Protein AF-0000000079472734 (afdb_homodimer)

Foldseek 3Di:
DDDPCPDPPVVPPVPVVPPPPPVVLVVLLVQQVPQFDADPLGGDFTDVVSSVVSCVVVVPDPVCSVVSVVSNVVVRVVVVCVVCVVVVD/DDDPCPDPPVVPPVPVVPPVPPVVLVVLLVQQVPQFDADPLGGDFTDVVSSVVSCVVVVPDPVCSVVSVVSNVVVRVVVVCVVCVVVVD

Nearest PDB structures (foldseek):
  8jw0-assembly1_B  TM=3.664E-01  e=2.780E+00  Amphidinium carterae
  8jw0-assembly1_B  TM=3.660E-01  e=2.806E+00  Amphidinium carterae
  2l2o-assembly1_A  TM=5.116E-01  e=9.352E+00  Homo sapiens

Sequence (178 aa):
MGFFGFDADDVTADEVEVWPNNWEAVQLFSSVCGQWRVSMAGAYALDYKAVAAAMDLMGIKKRRRKKLFEFVRVMEREALSIMGEKKDGMGFFGFDADDVTADEVEVWPNNWEAVQLFSSVCGQWRVSMAGAYALDYKAVAAAMDLMGIKKRRRKKLFEFVRVMEREALSIMGEKKDG

Structure (mmCIF, N/CA/C/O backbone):
data_AF-0000000079472734-model_v1
#
loop_
_entity.id
_entity.type
_entity.pdbx_description
1 polymer 'DUF1799 domain-containing protein'
#
loop_
_atom_site.group_PDB
_atom_site.id
_atom_site.type_symbol
_atom_site.label_atom_id
_atom_site.label_alt_id
_atom_s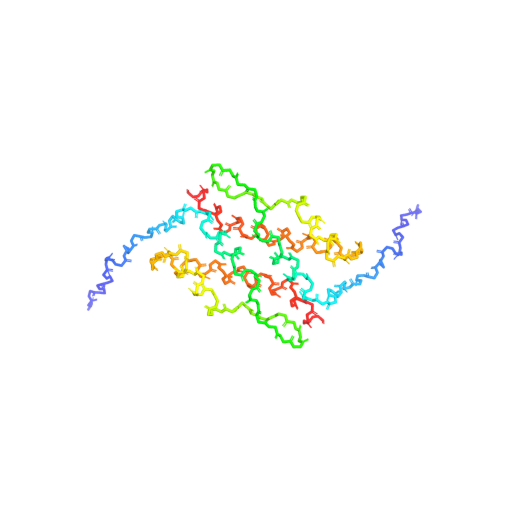ite.label_comp_id
_atom_site.label_asym_id
_atom_site.label_entity_id
_atom_site.label_seq_id
_atom_site.pdbx_PDB_ins_code
_atom_site.Cartn_x
_atom_site.Cartn_y
_atom_site.Cartn_z
_atom_site.occupancy
_atom_site.B_iso_or_equiv
_atom_site.auth_seq_id
_atom_site.auth_comp_id
_atom_site.auth_asym_id
_atom_site.auth_atom_id
_atom_site.pdbx_PDB_model_num
ATOM 1 N N . MET A 1 1 ? 11.594 -12.508 -53.094 1 29.45 1 MET A N 1
ATOM 2 C CA . MET A 1 1 ? 10.281 -12.391 -52.469 1 29.45 1 MET A CA 1
ATOM 3 C C . MET A 1 1 ? 10.297 -12.984 -51.062 1 29.45 1 MET A C 1
ATOM 5 O O . MET A 1 1 ? 9.242 -13.258 -50.5 1 29.45 1 MET A O 1
ATOM 9 N N . GLY A 1 2 ? 11.336 -13.195 -50.375 1 30.86 2 GLY A N 1
ATOM 10 C CA . GLY A 1 2 ? 11.641 -14.203 -49.375 1 30.86 2 GLY A CA 1
ATOM 11 C C . GLY A 1 2 ? 10.664 -14.211 -48.219 1 30.86 2 GLY A C 1
ATOM 12 O O . GLY A 1 2 ? 9.969 -13.219 -47.969 1 30.86 2 GLY A O 1
ATOM 13 N N . PHE A 1 3 ? 10.094 -15.445 -47.625 1 33.19 3 PHE A N 1
ATOM 14 C CA . PHE A 1 3 ? 9.094 -15.914 -46.656 1 33.19 3 PHE A CA 1
ATOM 15 C C . PHE A 1 3 ? 9.32 -15.297 -45.281 1 33.19 3 PHE A C 1
ATOM 17 O O . PHE A 1 3 ? 10.375 -15.508 -44.688 1 33.19 3 PHE A O 1
ATOM 24 N N . PHE A 1 4 ? 8.953 -14.141 -44.938 1 36.31 4 PHE A N 1
ATOM 25 C CA . PHE A 1 4 ? 8.945 -13.445 -43.656 1 36.31 4 PHE A CA 1
ATOM 26 C C . PHE A 1 4 ? 8.438 -14.359 -42.531 1 36.31 4 PHE A C 1
ATOM 28 O O . PHE A 1 4 ? 7.242 -14.633 -42.469 1 36.31 4 PHE A O 1
ATOM 35 N N . GLY A 1 5 ? 8.977 -15.531 -42.156 1 35.59 5 GLY A N 1
ATOM 36 C CA . GLY A 1 5 ? 8.711 -16.641 -41.25 1 35.59 5 GLY A CA 1
ATOM 37 C C . GLY A 1 5 ? 8.352 -16.188 -39.844 1 35.59 5 GLY A C 1
ATOM 38 O O . GLY A 1 5 ? 9.234 -15.992 -39 1 35.59 5 GLY A O 1
ATOM 39 N N . PHE A 1 6 ? 7.547 -15.102 -39.594 1 37.5 6 PHE A N 1
ATOM 40 C CA . PHE A 1 6 ? 7.074 -14.664 -38.281 1 37.5 6 PHE A CA 1
ATOM 41 C C . PHE A 1 6 ? 6.605 -15.844 -37.469 1 37.5 6 PHE A C 1
ATOM 43 O O . PHE A 1 6 ? 5.652 -16.531 -37.812 1 37.5 6 PHE A O 1
ATOM 50 N N . ASP A 1 7 ? 7.508 -16.641 -36.938 1 34.09 7 ASP A N 1
ATOM 51 C CA . ASP A 1 7 ? 7.25 -17.922 -36.281 1 34.09 7 ASP A CA 1
ATOM 52 C C . ASP A 1 7 ? 6.055 -17.812 -35.344 1 34.09 7 ASP A C 1
ATOM 54 O O . ASP A 1 7 ? 5.871 -16.797 -34.656 1 34.09 7 ASP A O 1
ATOM 58 N N . ALA A 1 8 ? 4.918 -18.469 -35.594 1 36.81 8 ALA A N 1
ATOM 59 C CA . ALA A 1 8 ? 3.662 -18.891 -34.969 1 36.81 8 ALA A CA 1
ATOM 60 C C . ALA A 1 8 ? 3.832 -19.062 -33.469 1 36.81 8 ALA A C 1
ATOM 62 O O . ALA A 1 8 ? 2.877 -18.906 -32.719 1 36.81 8 ALA A O 1
ATOM 63 N N . ASP A 1 9 ? 4.875 -19.75 -33 1 34.47 9 ASP A N 1
ATOM 64 C CA . ASP A 1 9 ? 4.973 -20.266 -31.656 1 34.47 9 ASP A CA 1
ATOM 65 C C . ASP A 1 9 ? 4.934 -19.125 -30.625 1 34.47 9 ASP A C 1
ATOM 67 O O . ASP A 1 9 ? 5.023 -19.375 -29.422 1 34.47 9 ASP A O 1
ATOM 71 N N . ASP A 1 10 ? 5.426 -17.984 -30.938 1 35.53 10 ASP A N 1
ATOM 72 C CA . ASP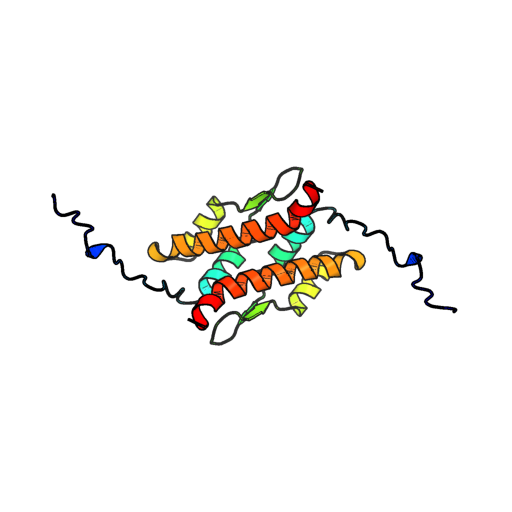 A 1 10 ? 5.426 -16.891 -29.953 1 35.53 10 ASP A CA 1
ATOM 73 C C . ASP A 1 10 ? 4.004 -16.531 -29.531 1 35.53 10 ASP A C 1
ATOM 75 O O . ASP A 1 10 ? 3.773 -15.461 -28.969 1 35.53 10 ASP A O 1
ATOM 79 N N . VAL A 1 11 ? 2.975 -16.984 -30.281 1 35.09 11 VAL A N 1
ATOM 80 C CA . VAL A 1 11 ? 1.625 -16.922 -29.734 1 35.09 11 VAL A CA 1
ATOM 81 C C . VAL A 1 11 ? 1.644 -17.375 -28.266 1 35.09 11 VAL A C 1
ATOM 83 O O . VAL A 1 11 ? 1.63 -18.578 -27.984 1 35.09 11 VAL A O 1
ATOM 86 N N . THR A 1 12 ? 2.775 -17.25 -27.656 1 35.78 12 THR A N 1
ATOM 87 C CA . THR A 1 12 ? 2.771 -17.641 -26.25 1 35.78 12 THR A CA 1
ATOM 88 C C . THR A 1 12 ? 1.411 -17.375 -25.625 1 35.78 12 THR A C 1
ATOM 90 O O . THR A 1 12 ? 0.678 -16.484 -26.062 1 35.78 12 THR A O 1
ATOM 93 N N . ALA A 1 13 ? 0.695 -18.422 -25.234 1 34.84 13 ALA A N 1
ATOM 94 C CA . ALA A 1 13 ? -0.492 -18.484 -24.391 1 34.84 13 ALA A CA 1
ATOM 95 C C . ALA A 1 13 ? -0.569 -17.266 -23.469 1 34.84 13 ALA A C 1
ATOM 97 O O . ALA A 1 13 ? 0.381 -16.969 -22.75 1 34.84 13 ALA A O 1
ATOM 98 N N . ASP A 1 14 ? -0.921 -16.156 -23.891 1 35.84 14 ASP A N 1
ATOM 99 C CA . ASP A 1 14 ? -1.43 -15.086 -23.047 1 35.84 14 ASP A CA 1
ATOM 100 C C . ASP A 1 14 ? -2.004 -15.648 -21.75 1 35.84 14 ASP A C 1
ATOM 102 O O . ASP A 1 14 ? -3.16 -16.078 -21.703 1 35.84 14 ASP A O 1
ATOM 106 N N . GLU A 1 15 ? -1.425 -16.797 -21.281 1 34.78 15 GLU A N 1
ATOM 107 C CA . GLU A 1 15 ? -1.831 -17.234 -19.953 1 34.78 15 GLU A CA 1
ATOM 108 C C . GLU A 1 15 ? -2.279 -16.047 -19.094 1 34.78 15 GLU A C 1
ATOM 110 O O . GLU A 1 15 ? -1.566 -15.055 -18.984 1 34.78 15 GLU A O 1
ATOM 115 N N . VAL A 1 16 ? -3.445 -15.531 -19.422 1 36.59 16 VAL A N 1
ATOM 116 C CA . VAL A 1 16 ? -4.059 -14.68 -18.406 1 36.59 16 VAL A CA 1
ATOM 117 C C . VAL A 1 16 ? -3.465 -14.992 -17.031 1 36.59 16 VAL A C 1
ATOM 119 O O . VAL A 1 16 ? -3.619 -16.109 -16.531 1 36.59 16 VAL A O 1
ATOM 122 N N . GLU A 1 17 ? -2.158 -14.859 -17 1 38.34 17 GLU A N 1
ATOM 123 C CA . GLU A 1 17 ? -1.566 -15.055 -15.688 1 38.34 17 GLU A CA 1
ATOM 124 C C . GLU A 1 17 ? -2.592 -14.805 -14.578 1 38.34 17 GLU A C 1
ATOM 126 O O . GLU A 1 17 ? -3.07 -13.688 -14.406 1 38.34 17 GLU A O 1
ATOM 131 N N . VAL A 1 18 ? -3.648 -15.602 -14.586 1 40.12 18 VAL A N 1
ATOM 132 C CA . VAL A 1 18 ? -4.539 -15.641 -13.43 1 40.12 18 VAL A CA 1
ATOM 133 C C . VAL A 1 18 ? -3.77 -15.266 -12.164 1 40.12 18 VAL A C 1
ATOM 135 O O . VAL A 1 18 ? -2.711 -15.836 -11.883 1 40.12 18 VAL A O 1
ATOM 138 N N . TRP A 1 19 ? -3.533 -14.086 -11.953 1 46.41 19 TRP A N 1
ATOM 139 C CA . TRP A 1 19 ? -3.158 -13.875 -10.562 1 46.41 19 TRP A CA 1
ATOM 140 C C . TRP A 1 19 ? -3.84 -14.891 -9.648 1 46.41 19 TRP A C 1
ATOM 142 O O . TRP A 1 19 ? -5.07 -14.992 -9.633 1 46.41 19 TRP A O 1
ATOM 152 N N . PRO A 1 20 ? -3.465 -16.188 -9.82 1 49.41 20 PRO A N 1
ATOM 153 C CA . PRO A 1 20 ? -4.238 -16.969 -8.852 1 49.41 20 PRO A CA 1
ATOM 154 C C . PRO A 1 20 ? -4.875 -16.109 -7.77 1 49.41 20 PRO A C 1
ATOM 156 O O . PRO A 1 20 ? -6.094 -16.141 -7.582 1 49.41 20 PRO A O 1
ATOM 159 N N . ASN A 1 21 ? -4.328 -16.203 -6.328 1 53.84 21 ASN A N 1
ATOM 160 C CA . ASN A 1 21 ? -4.957 -15.719 -5.102 1 53.84 21 ASN A CA 1
ATOM 161 C C . ASN A 1 21 ? -4.559 -14.281 -4.789 1 53.84 21 ASN A C 1
ATOM 163 O O . ASN A 1 21 ? -3.371 -13.969 -4.676 1 53.84 21 ASN A O 1
ATOM 167 N N . ASN A 1 22 ? -5.305 -13.219 -5.418 1 65.25 22 ASN A N 1
ATOM 168 C CA . ASN A 1 22 ? -5.363 -11.812 -5.055 1 65.25 22 ASN A CA 1
ATOM 169 C C . ASN A 1 22 ? -4.84 -11.57 -3.639 1 65.25 22 ASN A C 1
ATOM 171 O O . ASN A 1 22 ? -4.145 -10.586 -3.387 1 65.25 22 ASN A O 1
ATOM 175 N N . TRP A 1 23 ? -4.82 -12.758 -3.049 1 78.81 23 TRP A N 1
ATOM 176 C CA . TRP A 1 23 ? -4.461 -12.602 -1.644 1 78.81 23 TRP A CA 1
ATOM 177 C C . TRP A 1 23 ? -2.947 -12.539 -1.472 1 78.81 23 TRP A C 1
ATOM 179 O O . TRP A 1 23 ? -2.443 -11.789 -0.629 1 78.81 23 TRP A O 1
ATOM 189 N N . GLU A 1 24 ? -2.252 -13.25 -2.348 1 86.19 24 GLU A N 1
ATOM 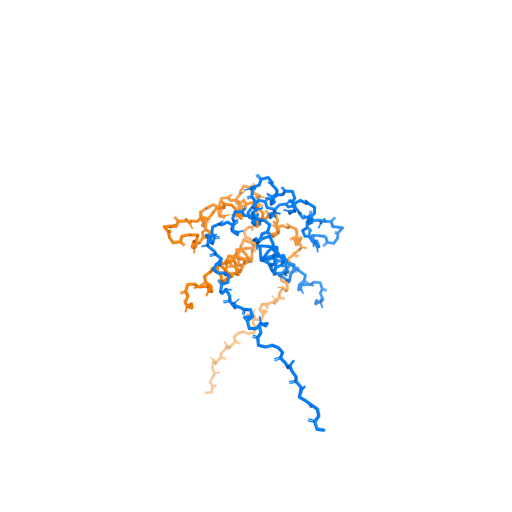190 C CA . GLU A 1 24 ? -0.795 -13.266 -2.246 1 86.19 24 GLU A CA 1
ATOM 191 C C . GLU A 1 24 ? -0.208 -11.883 -2.506 1 86.19 24 GLU A C 1
ATOM 193 O O . GLU A 1 24 ? 0.752 -11.477 -1.849 1 86.19 24 GLU A O 1
ATOM 198 N N . ALA A 1 25 ? -0.744 -11.18 -3.457 1 88.31 25 ALA A N 1
ATOM 199 C CA . ALA A 1 25 ? -0.301 -9.828 -3.775 1 88.31 25 ALA A CA 1
ATOM 200 C C . ALA A 1 25 ? -0.522 -8.883 -2.596 1 88.31 25 ALA A C 1
ATOM 202 O O . ALA A 1 25 ? 0.37 -8.109 -2.232 1 88.31 25 ALA A O 1
ATOM 203 N N . VAL A 1 26 ? -1.629 -9.039 -2.002 1 88.94 26 VAL A N 1
ATOM 204 C CA . VAL A 1 26 ? -1.955 -8.211 -0.847 1 88.94 26 VAL A CA 1
ATOM 205 C C . VAL A 1 26 ? -1.021 -8.547 0.312 1 88.94 26 VAL A C 1
ATOM 207 O O . VAL A 1 26 ? -0.531 -7.652 1.004 1 88.94 26 VAL A O 1
ATOM 210 N N . GLN A 1 27 ? -0.812 -9.789 0.474 1 91.94 27 GLN A N 1
ATOM 211 C CA . GLN A 1 27 ? 0.063 -10.211 1.562 1 91.94 27 GLN A CA 1
ATOM 212 C C . GLN A 1 27 ? 1.483 -9.688 1.359 1 91.94 27 GLN A C 1
ATOM 214 O O . GLN A 1 27 ? 2.117 -9.219 2.303 1 91.94 27 GLN A O 1
ATOM 219 N N . LEU A 1 28 ? 1.883 -9.82 0.143 1 94.62 28 LEU A N 1
ATOM 220 C CA . LEU A 1 28 ? 3.225 -9.32 -0.136 1 94.62 28 LEU A CA 1
ATOM 221 C C . LEU A 1 28 ? 3.307 -7.82 0.12 1 94.62 28 LEU A C 1
ATOM 223 O O . LEU A 1 28 ? 4.191 -7.355 0.844 1 94.62 28 LEU A O 1
ATOM 227 N N . PHE A 1 29 ? 2.42 -7.152 -0.492 1 94.38 29 PHE A N 1
ATOM 228 C CA . PHE A 1 29 ? 2.459 -5.707 -0.326 1 94.38 29 PHE A CA 1
ATOM 229 C C . PHE A 1 29 ? 2.352 -5.324 1.146 1 94.38 29 PHE A C 1
ATOM 231 O O . PHE A 1 29 ? 3.094 -4.465 1.626 1 94.38 29 PHE A O 1
ATOM 238 N N . SER A 1 30 ? 1.517 -5.941 1.878 1 94.81 30 SER A N 1
ATOM 239 C CA . SER A 1 30 ? 1.356 -5.684 3.305 1 94.81 30 SER A CA 1
ATOM 240 C C . SER A 1 30 ? 2.654 -5.945 4.062 1 94.81 30 SER A C 1
ATOM 242 O O . SER A 1 30 ? 2.951 -5.27 5.051 1 94.81 30 SER A O 1
ATOM 244 N N . SER A 1 31 ? 3.428 -6.871 3.631 1 96.44 31 SER A N 1
ATOM 245 C CA . SER A 1 31 ? 4.672 -7.227 4.309 1 96.44 31 SER A CA 1
ATOM 246 C C . SER A 1 31 ? 5.754 -6.184 4.051 1 96.44 31 SER A C 1
ATOM 248 O O . SER A 1 31 ? 6.629 -5.973 4.891 1 96.44 31 SER A O 1
ATOM 250 N N . VAL A 1 32 ? 5.676 -5.449 2.982 1 97.25 32 VAL A N 1
ATOM 251 C CA . VAL A 1 32 ? 6.812 -4.621 2.592 1 97.25 32 VAL A CA 1
ATOM 252 C C . VAL A 1 32 ? 6.422 -3.146 2.635 1 97.25 32 VAL A C 1
ATOM 254 O O . VAL A 1 32 ? 7.262 -2.27 2.424 1 97.25 32 VAL A O 1
ATOM 257 N N . CYS A 1 33 ? 5.176 -2.836 2.873 1 95.69 33 CYS A N 1
ATOM 258 C CA . CYS A 1 33 ? 4.688 -1.463 2.809 1 95.69 33 CYS A CA 1
ATOM 259 C C . CYS A 1 33 ? 5.324 -0.605 3.896 1 95.69 33 CYS A C 1
ATOM 261 O O . CYS A 1 33 ? 5.207 0.621 3.873 1 95.69 33 CYS A O 1
ATOM 263 N N . GLY A 1 34 ? 6.203 -1.125 4.82 1 94.81 34 GLY A N 1
ATOM 264 C CA . GLY A 1 34 ? 6.941 -0.397 5.84 1 94.81 34 GLY A CA 1
ATOM 265 C C . GLY A 1 34 ? 8.422 -0.293 5.543 1 94.81 34 GLY A C 1
ATOM 266 O O . GLY A 1 34 ? 9.18 0.296 6.32 1 94.81 34 GLY A O 1
ATOM 267 N N . GLN A 1 35 ? 8.805 -0.646 4.445 1 96.44 35 GLN A N 1
ATOM 268 C CA . GLN A 1 35 ? 10.227 -0.743 4.117 1 96.44 35 GLN A CA 1
ATOM 269 C C . GLN A 1 35 ? 10.641 0.343 3.129 1 96.44 35 GLN A C 1
ATOM 271 O O . GLN A 1 35 ? 11.312 0.061 2.137 1 96.44 35 GLN A O 1
ATOM 276 N N . TRP A 1 36 ? 10.352 1.528 3.426 1 94.81 36 TRP A N 1
ATOM 277 C CA . TRP A 1 36 ? 10.664 2.637 2.529 1 94.81 36 TRP A CA 1
ATOM 278 C C . TRP A 1 36 ? 12.086 3.131 2.74 1 94.81 36 TRP A C 1
ATOM 280 O O . TRP A 1 36 ? 12.578 3.166 3.873 1 94.81 36 TRP A O 1
ATOM 290 N N . ARG A 1 37 ? 12.695 3.529 1.631 1 93.62 37 ARG A N 1
ATOM 291 C CA . ARG A 1 37 ? 13.883 4.375 1.694 1 93.62 37 ARG A CA 1
ATOM 292 C C . ARG A 1 37 ? 13.508 5.84 1.871 1 93.62 37 ARG A C 1
ATOM 294 O O . ARG A 1 37 ? 12.617 6.348 1.181 1 93.62 37 ARG A O 1
ATOM 301 N N . VAL A 1 38 ? 14.211 6.438 2.832 1 88.56 38 VAL A N 1
ATOM 302 C CA . VAL A 1 38 ? 13.797 7.797 3.17 1 88.56 38 VAL A CA 1
ATOM 303 C C . VAL A 1 38 ? 15.008 8.727 3.125 1 88.56 38 VAL A C 1
ATOM 305 O O . VAL A 1 38 ? 16.094 8.359 3.576 1 88.56 38 VAL A O 1
ATOM 308 N N . SER A 1 39 ? 14.828 9.867 2.465 1 87.44 39 SER A N 1
ATOM 309 C CA . SER A 1 39 ? 15.773 10.977 2.496 1 87.44 39 SER A CA 1
ATOM 310 C C . SER A 1 39 ? 15.258 12.125 3.355 1 87.44 39 SER A C 1
ATOM 312 O O . SER A 1 39 ? 14.258 11.977 4.059 1 87.44 39 SER A O 1
ATOM 314 N N . MET A 1 40 ? 16.094 13.234 3.371 1 84.25 40 MET A N 1
ATOM 315 C CA . MET A 1 40 ? 15.641 14.422 4.09 1 84.25 40 MET A CA 1
ATOM 316 C C . MET A 1 40 ? 14.312 14.922 3.527 1 84.25 40 MET A C 1
ATOM 318 O O . MET A 1 40 ? 13.523 15.523 4.25 1 84.25 40 MET A O 1
ATOM 322 N N . ALA A 1 41 ? 14.039 14.695 2.174 1 79.88 41 ALA A N 1
ATOM 323 C CA . ALA A 1 41 ? 12.828 15.156 1.494 1 79.88 41 ALA A CA 1
ATOM 324 C C . ALA A 1 41 ? 11.672 14.188 1.729 1 79.88 41 ALA A C 1
ATOM 326 O O . ALA A 1 41 ? 10.531 14.461 1.33 1 79.88 41 ALA A O 1
ATOM 327 N N . GLY A 1 42 ? 11.945 12.977 2.41 1 83.06 42 GLY A N 1
ATOM 328 C CA . GLY A 1 42 ? 10.898 12 2.646 1 83.06 42 GLY A CA 1
ATOM 329 C C . GLY A 1 42 ? 11.156 10.672 1.951 1 83.06 42 GLY A C 1
ATOM 330 O O . GLY A 1 42 ? 12.266 10.406 1.497 1 83.06 42 GLY A O 1
ATOM 331 N N . ALA A 1 43 ? 10.102 9.891 1.944 1 88.5 43 ALA A N 1
ATOM 332 C CA . ALA A 1 43 ? 10.188 8.594 1.273 1 88.5 43 ALA A CA 1
ATOM 333 C C . ALA A 1 43 ? 10.344 8.766 -0.235 1 88.5 43 ALA A C 1
ATOM 335 O O . ALA A 1 43 ? 9.695 9.625 -0.837 1 88.5 43 ALA A O 1
ATOM 336 N N . TYR A 1 44 ? 11.211 7.93 -0.826 1 89.56 44 TYR A N 1
ATOM 337 C CA . TYR A 1 44 ? 11.367 8.117 -2.264 1 89.56 44 TYR A CA 1
ATOM 338 C C . TYR A 1 44 ? 11.352 6.781 -2.994 1 89.56 44 TYR A C 1
ATOM 340 O O . TYR A 1 44 ? 11.273 6.742 -4.227 1 89.56 44 TYR A O 1
ATOM 348 N N . ALA A 1 45 ? 11.414 5.672 -2.293 1 93 45 ALA A N 1
ATOM 349 C CA . ALA A 1 45 ? 11.32 4.352 -2.906 1 93 45 ALA A CA 1
ATOM 350 C C . ALA A 1 45 ? 11.055 3.277 -1.855 1 93 45 ALA A C 1
ATOM 352 O O . ALA A 1 45 ? 11.305 3.486 -0.666 1 93 45 ALA A O 1
ATOM 353 N N . LEU A 1 46 ? 10.5 2.146 -2.291 1 96.5 46 LEU A N 1
ATOM 354 C CA . LEU A 1 46 ? 10.547 0.942 -1.47 1 96.5 46 LEU A CA 1
ATOM 355 C C . LEU A 1 46 ? 11.922 0.279 -1.553 1 96.5 46 LEU A C 1
ATOM 357 O O . LEU A 1 46 ? 12.641 0.448 -2.541 1 96.5 46 LEU A O 1
ATOM 361 N N . ASP A 1 47 ? 12.352 -0.368 -0.533 1 97.5 47 ASP A N 1
ATOM 362 C CA . ASP A 1 47 ? 13.586 -1.152 -0.538 1 97.5 47 ASP A CA 1
ATOM 363 C C . ASP A 1 47 ? 13.383 -2.482 -1.261 1 97.5 47 ASP A C 1
ATOM 365 O O . ASP A 1 47 ? 12.805 -3.416 -0.705 1 97.5 47 ASP A O 1
ATOM 369 N N . TYR A 1 48 ? 13.984 -2.555 -2.451 1 97.75 48 TYR A N 1
ATOM 370 C CA . TYR A 1 48 ? 13.727 -3.738 -3.268 1 97.75 48 TYR A CA 1
ATOM 371 C C . TYR A 1 48 ? 14.453 -4.953 -2.705 1 97.75 48 TYR A C 1
ATOM 373 O O . TYR A 1 48 ? 14.102 -6.094 -3.016 1 97.75 48 TYR A O 1
ATOM 381 N N . LYS A 1 49 ? 15.555 -4.738 -1.936 1 98.19 49 LYS A N 1
ATOM 382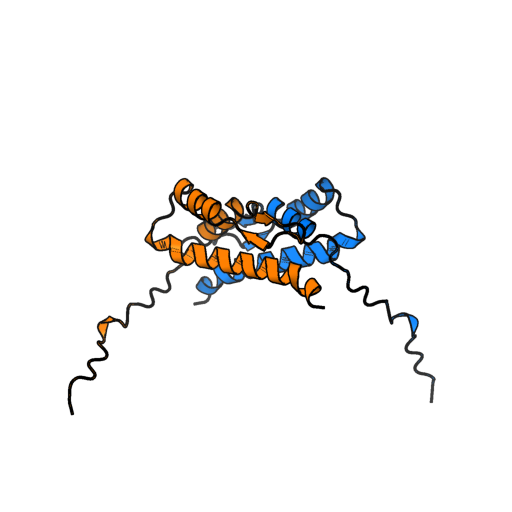 C CA . LYS A 1 49 ? 16.141 -5.875 -1.235 1 98.19 49 LYS A CA 1
ATOM 383 C C . LYS A 1 49 ? 15.172 -6.465 -0.22 1 98.19 49 LYS A C 1
ATOM 385 O O . LYS A 1 49 ? 15.109 -7.688 -0.056 1 98.19 49 LYS A O 1
ATOM 390 N N . ALA A 1 50 ? 14.445 -5.609 0.525 1 98.38 50 ALA A N 1
ATOM 391 C CA . ALA A 1 50 ? 13.422 -6.066 1.46 1 98.38 50 ALA A CA 1
ATOM 392 C C . ALA A 1 50 ? 12.289 -6.77 0.725 1 98.38 50 ALA A C 1
ATOM 394 O O . ALA A 1 50 ? 11.727 -7.75 1.225 1 98.38 50 ALA A O 1
ATOM 395 N N . VAL A 1 51 ? 11.922 -6.277 -0.465 1 98.25 51 VAL A N 1
ATOM 396 C CA . VAL A 1 51 ? 10.875 -6.902 -1.268 1 98.25 51 VAL A CA 1
ATOM 397 C C . VAL A 1 51 ? 11.305 -8.312 -1.659 1 98.25 51 VAL A C 1
ATOM 399 O O . VAL A 1 51 ? 10.531 -9.266 -1.501 1 98.25 51 VAL A O 1
ATOM 402 N N . ALA A 1 52 ? 12.508 -8.398 -2.156 1 98.25 52 ALA A N 1
ATOM 403 C CA . ALA A 1 52 ? 13.039 -9.703 -2.535 1 98.25 52 ALA A CA 1
ATOM 404 C C . ALA A 1 52 ? 13.07 -10.648 -1.338 1 98.25 52 ALA A C 1
ATOM 406 O O . ALA A 1 52 ? 12.688 -11.82 -1.45 1 98.25 52 ALA A O 1
ATOM 407 N N . ALA A 1 53 ? 13.555 -10.172 -0.228 1 98.56 53 ALA A N 1
ATOM 408 C CA . ALA A 1 53 ? 13.594 -10.977 0.991 1 98.56 53 ALA A CA 1
ATOM 409 C C . ALA A 1 53 ? 12.195 -11.461 1.374 1 98.56 53 ALA A C 1
ATOM 411 O O . ALA A 1 53 ? 12.016 -12.617 1.749 1 98.56 53 ALA A O 1
ATOM 412 N N . ALA A 1 54 ? 11.242 -10.578 1.336 1 98.31 54 ALA A N 1
ATOM 413 C CA . ALA A 1 54 ? 9.867 -10.938 1.654 1 98.31 54 ALA A CA 1
ATOM 414 C C . ALA A 1 54 ? 9.359 -12.047 0.733 1 98.31 54 ALA A C 1
ATOM 416 O O . ALA A 1 54 ? 8.727 -13 1.188 1 98.31 54 ALA A O 1
ATOM 417 N N . MET A 1 55 ? 9.617 -11.922 -0.599 1 97.56 55 MET A N 1
ATOM 418 C CA . MET A 1 55 ? 9.188 -12.953 -1.54 1 97.56 55 MET A CA 1
ATOM 419 C C . MET A 1 55 ? 9.805 -14.297 -1.196 1 97.56 55 MET A C 1
ATOM 421 O O . MET A 1 55 ? 9.133 -15.328 -1.254 1 97.56 55 MET A O 1
ATOM 425 N N . ASP A 1 56 ? 11.094 -14.281 -0.837 1 98.12 56 ASP A N 1
ATOM 426 C CA . ASP A 1 56 ? 11.781 -15.508 -0.44 1 98.12 56 ASP A CA 1
ATOM 427 C C . ASP A 1 56 ? 11.148 -16.109 0.816 1 98.12 56 ASP A C 1
ATOM 429 O O . ASP A 1 56 ? 10.828 -17.297 0.851 1 98.12 56 ASP A O 1
ATOM 433 N N . LEU A 1 57 ? 10.984 -15.328 1.815 1 97.94 57 LEU A N 1
ATOM 434 C CA . LEU A 1 57 ? 10.461 -15.773 3.105 1 97.94 57 LEU A CA 1
ATOM 435 C C . LEU A 1 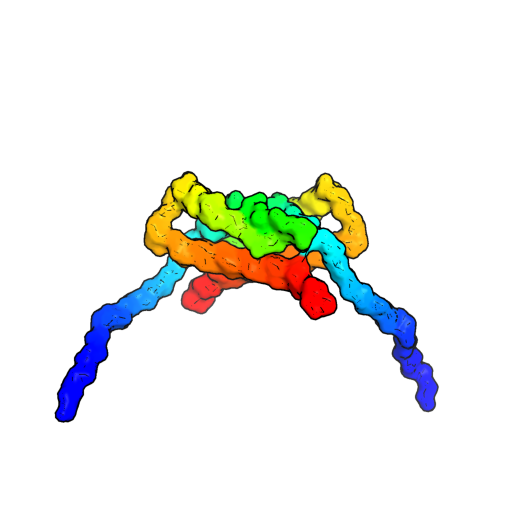57 ? 9.031 -1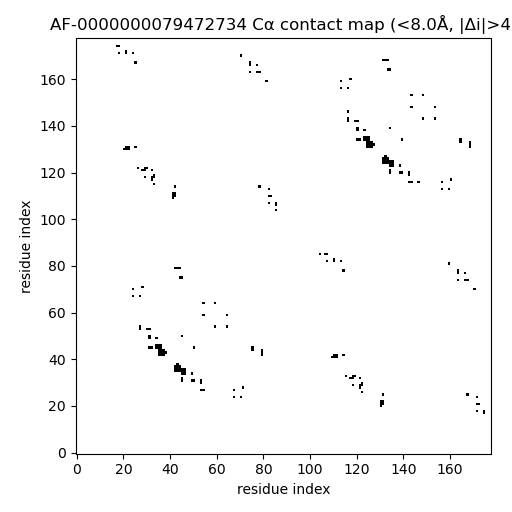6.266 2.973 1 97.94 57 LEU A C 1
ATOM 437 O O . LEU A 1 57 ? 8.609 -17.172 3.707 1 97.94 57 LEU A O 1
ATOM 441 N N . MET A 1 58 ? 8.289 -15.789 2.074 1 96.38 58 MET A N 1
ATOM 442 C CA . MET A 1 58 ? 6.895 -16.156 1.865 1 96.38 58 MET A CA 1
ATOM 443 C C . MET A 1 58 ? 6.781 -17.359 0.94 1 96.38 58 MET A C 1
ATOM 445 O O . MET A 1 58 ? 5.684 -17.891 0.723 1 96.38 58 MET A O 1
ATOM 449 N N . GLY A 1 59 ? 7.848 -17.734 0.389 1 96.19 59 GLY A N 1
ATOM 450 C CA . GLY A 1 59 ? 7.855 -18.891 -0.49 1 96.19 59 GLY A CA 1
ATOM 451 C C . GLY A 1 59 ? 7.211 -18.625 -1.837 1 96.19 59 GLY A C 1
ATOM 452 O O . GLY A 1 59 ? 6.594 -19.516 -2.426 1 96.19 59 GLY A O 1
ATOM 453 N N . ILE A 1 60 ? 7.328 -17.453 -2.291 1 93.5 60 ILE A N 1
ATOM 454 C CA . ILE A 1 60 ? 6.73 -17.109 -3.574 1 93.5 60 ILE A CA 1
ATOM 455 C C . ILE A 1 60 ? 7.5 -17.781 -4.707 1 93.5 60 ILE A C 1
ATOM 457 O O . ILE A 1 60 ? 8.727 -17.672 -4.789 1 93.5 60 ILE A O 1
ATOM 461 N N . LYS A 1 61 ? 6.738 -18.438 -5.531 1 93.25 61 LYS A N 1
ATOM 462 C CA . LYS A 1 61 ? 7.324 -19.156 -6.656 1 93.25 61 LYS A CA 1
ATOM 463 C C . LYS A 1 61 ? 7.934 -18.203 -7.668 1 93.25 61 LYS A C 1
ATOM 465 O O . LYS A 1 61 ? 7.398 -17.109 -7.902 1 93.25 61 LYS A O 1
ATOM 470 N N . LYS A 1 62 ? 9 -18.641 -8.289 1 94.5 62 LYS A N 1
ATOM 471 C CA . LYS A 1 62 ? 9.75 -17.828 -9.242 1 94.5 62 LYS A CA 1
ATOM 472 C C . LYS A 1 62 ? 8.836 -17.297 -10.336 1 94.5 62 LYS A C 1
ATOM 474 O O . LYS A 1 62 ? 8.945 -16.125 -10.719 1 94.5 62 LYS A O 1
ATOM 479 N N . ARG A 1 63 ? 7.891 -18.094 -10.812 1 91.62 63 ARG A N 1
ATOM 480 C CA . ARG A 1 63 ? 7.043 -17.734 -11.945 1 91.62 63 ARG A CA 1
ATOM 481 C C . ARG A 1 63 ? 6.082 -16.609 -11.586 1 91.62 63 ARG A C 1
ATOM 483 O O . ARG A 1 63 ? 5.535 -15.945 -12.469 1 91.62 63 ARG A O 1
ATOM 490 N N . ARG A 1 64 ? 5.922 -16.328 -10.312 1 90.25 64 ARG A N 1
ATOM 491 C CA . ARG A 1 64 ? 4.961 -15.328 -9.883 1 90.25 64 ARG A CA 1
ATOM 492 C C . ARG A 1 64 ? 5.668 -14.031 -9.492 1 90.25 64 ARG A C 1
ATOM 494 O O . ARG A 1 64 ? 5.027 -12.984 -9.367 1 90.25 64 ARG A O 1
ATOM 501 N N . ARG A 1 65 ? 6.945 -14.039 -9.359 1 93.94 65 ARG A N 1
ATOM 502 C CA . ARG A 1 65 ? 7.691 -12.945 -8.75 1 93.94 65 ARG A CA 1
ATOM 503 C C . ARG A 1 65 ? 7.645 -11.695 -9.633 1 93.94 65 ARG A C 1
ATOM 505 O O . ARG A 1 65 ? 7.523 -10.578 -9.125 1 93.94 65 ARG A O 1
ATOM 512 N N . LYS A 1 66 ? 7.789 -11.914 -10.906 1 93.38 66 LYS A N 1
ATOM 513 C CA . LYS A 1 66 ? 7.777 -10.758 -11.797 1 93.38 66 LYS A CA 1
ATOM 514 C C . LYS A 1 66 ? 6.461 -9.992 -11.688 1 93.38 66 LYS A C 1
ATOM 516 O O . LYS A 1 66 ? 6.457 -8.773 -11.531 1 93.38 66 LYS A O 1
ATOM 521 N N . LYS A 1 67 ? 5.383 -10.68 -11.82 1 89.56 67 LYS A N 1
ATOM 522 C CA . LYS A 1 67 ? 4.066 -10.055 -11.766 1 89.56 67 LYS A CA 1
ATOM 523 C C . LYS A 1 67 ? 3.816 -9.406 -10.406 1 89.56 67 LYS A C 1
ATOM 525 O O . LYS A 1 67 ? 3.295 -8.289 -10.336 1 89.56 67 LYS A O 1
ATOM 530 N N . LEU A 1 68 ? 4.191 -10.062 -9.344 1 92.06 68 LEU A N 1
ATOM 531 C CA . LEU A 1 68 ? 4.004 -9.531 -7.996 1 92.06 68 LEU A CA 1
ATOM 532 C C . LEU A 1 68 ? 4.875 -8.297 -7.773 1 92.06 68 LEU A C 1
ATOM 534 O O . LEU A 1 68 ? 4.449 -7.34 -7.121 1 92.06 68 LEU A O 1
ATOM 538 N N . PHE A 1 69 ? 6.035 -8.336 -8.375 1 95.31 69 PHE A N 1
ATOM 539 C CA . PHE A 1 69 ? 6.91 -7.172 -8.266 1 95.31 69 PHE A CA 1
ATOM 540 C C . PHE A 1 69 ? 6.324 -5.984 -9.023 1 95.31 69 PHE A C 1
ATOM 542 O O . PHE A 1 69 ? 6.406 -4.844 -8.555 1 95.31 69 PHE A O 1
ATOM 549 N N . GLU A 1 70 ? 5.742 -6.234 -10.117 1 92.56 70 GLU A N 1
ATOM 550 C CA . GLU A 1 70 ? 5.09 -5.16 -10.859 1 92.56 70 GLU A CA 1
ATOM 551 C C . GLU A 1 70 ? 3.951 -4.543 -10.047 1 92.56 70 GLU A C 1
ATOM 553 O O . GLU A 1 70 ? 3.768 -3.326 -10.055 1 92.56 70 GLU A O 1
ATOM 558 N N . PHE A 1 71 ? 3.209 -5.371 -9.43 1 89.19 71 PHE A N 1
ATOM 559 C CA . PHE A 1 71 ? 2.172 -4.875 -8.539 1 89.19 71 PHE A CA 1
ATOM 560 C C . PHE A 1 71 ? 2.77 -3.969 -7.469 1 89.19 71 PHE A C 1
ATOM 562 O O . PHE A 1 71 ? 2.283 -2.857 -7.242 1 89.19 71 PHE A O 1
ATOM 569 N N . VAL A 1 72 ? 3.844 -4.379 -6.855 1 94.88 72 VAL A N 1
ATOM 570 C CA . VAL A 1 72 ? 4.52 -3.596 -5.828 1 94.88 72 VAL A CA 1
ATOM 571 C C . VAL A 1 72 ? 4.977 -2.26 -6.41 1 94.88 72 VAL A C 1
ATOM 573 O O . VAL A 1 72 ? 4.801 -1.211 -5.781 1 94.88 72 VAL A O 1
ATOM 576 N N . ARG A 1 73 ? 5.516 -2.301 -7.551 1 95 73 ARG A N 1
ATOM 577 C CA . ARG A 1 73 ? 6.012 -1.092 -8.195 1 95 73 ARG A CA 1
ATOM 578 C C . ARG A 1 73 ? 4.875 -0.117 -8.484 1 95 73 ARG A C 1
ATOM 580 O O . ARG A 1 73 ? 5.039 1.096 -8.344 1 95 73 ARG A O 1
ATOM 587 N N . VAL A 1 74 ? 3.787 -0.641 -8.922 1 92 74 VAL A N 1
ATOM 588 C CA . VAL A 1 74 ? 2.635 0.211 -9.195 1 92 74 VAL A CA 1
ATOM 589 C C . VAL A 1 74 ? 2.148 0.857 -7.902 1 92 74 VAL A C 1
ATOM 591 O O . VAL A 1 74 ? 1.893 2.062 -7.859 1 92 74 VAL A O 1
ATOM 594 N N . MET A 1 75 ? 2.049 0.087 -6.902 1 93.81 75 MET A N 1
ATOM 595 C CA . MET A 1 75 ? 1.639 0.608 -5.602 1 93.81 75 MET A CA 1
ATOM 596 C C . MET A 1 75 ? 2.621 1.662 -5.105 1 93.81 75 MET A C 1
ATOM 598 O O . MET A 1 75 ? 2.213 2.697 -4.574 1 93.81 75 MET A O 1
ATOM 602 N N . GLU A 1 76 ? 3.922 1.404 -5.242 1 94.06 76 GLU A N 1
ATOM 603 C CA . GLU A 1 76 ? 4.965 2.355 -4.875 1 94.06 76 GLU A CA 1
ATOM 604 C C . GLU A 1 76 ? 4.797 3.676 -5.617 1 94.06 76 GLU A C 1
ATOM 606 O O . GLU A 1 76 ? 4.84 4.746 -5.012 1 94.06 76 GLU A O 1
ATOM 611 N N . ARG A 1 77 ? 4.605 3.584 -6.887 1 91.88 77 ARG A N 1
ATOM 612 C CA . ARG A 1 77 ? 4.477 4.773 -7.719 1 91.88 77 ARG A CA 1
ATOM 613 C C . ARG A 1 77 ? 3.252 5.594 -7.316 1 91.88 77 ARG A C 1
ATOM 615 O O . ARG A 1 77 ? 3.309 6.824 -7.273 1 91.88 77 ARG A O 1
ATOM 622 N N . GLU A 1 78 ? 2.188 4.906 -7.129 1 89.25 78 GLU A N 1
ATOM 623 C CA . GLU A 1 78 ? 0.979 5.605 -6.707 1 89.25 78 GLU A CA 1
ATOM 624 C C . GLU A 1 78 ? 1.196 6.336 -5.383 1 89.25 78 GLU A C 1
ATOM 626 O O . GLU A 1 78 ? 0.801 7.496 -5.234 1 89.25 78 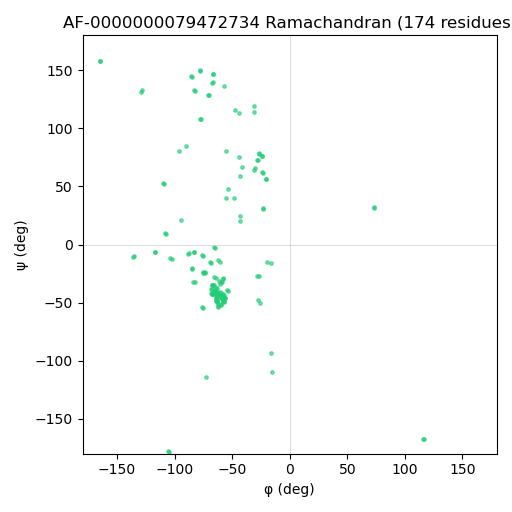GLU A O 1
ATOM 631 N N . ALA A 1 79 ? 1.772 5.707 -4.469 1 91.06 79 ALA A N 1
ATOM 632 C CA . ALA A 1 79 ? 2.068 6.309 -3.17 1 91.06 79 ALA A CA 1
ATOM 633 C C . ALA A 1 79 ? 2.941 7.551 -3.326 1 91.06 79 ALA A C 1
ATOM 635 O O . ALA A 1 79 ? 2.633 8.609 -2.771 1 91.06 79 ALA A O 1
ATOM 636 N N . LEU A 1 80 ? 4.004 7.398 -4.102 1 88.44 80 LEU A N 1
ATOM 637 C CA . LEU A 1 80 ? 4.93 8.516 -4.289 1 88.44 80 LEU A CA 1
ATOM 638 C C . LEU A 1 80 ? 4.25 9.664 -5.023 1 88.44 80 LEU A C 1
ATOM 640 O O . LEU A 1 80 ? 4.52 10.836 -4.746 1 88.44 80 LEU A O 1
ATOM 644 N N . SER A 1 81 ? 3.469 9.258 -6.012 1 86.44 81 SER A N 1
ATOM 645 C CA . SER A 1 81 ? 2.756 10.273 -6.773 1 86.44 81 SER A CA 1
ATOM 646 C C . SER A 1 81 ? 1.853 11.109 -5.871 1 86.44 81 SER A C 1
ATOM 648 O O . SER A 1 81 ? 1.813 12.336 -5.988 1 86.44 81 SER A O 1
ATOM 650 N N . ILE A 1 82 ? 1.174 10.484 -5.047 1 78.5 82 ILE A N 1
ATOM 651 C CA . ILE A 1 82 ? 0.237 11.156 -4.152 1 78.5 82 ILE A CA 1
ATOM 652 C C . ILE A 1 82 ? 1.005 12.023 -3.152 1 78.5 82 ILE A C 1
ATOM 654 O O . ILE A 1 82 ? 0.606 13.148 -2.863 1 78.5 82 ILE A O 1
ATOM 658 N N . MET A 1 83 ? 2.199 11.547 -2.727 1 75.81 83 MET A N 1
ATOM 659 C CA . MET A 1 83 ? 3.031 12.289 -1.783 1 75.81 83 MET A CA 1
ATOM 660 C C . MET A 1 83 ? 3.734 13.453 -2.475 1 75.81 83 MET A C 1
ATOM 662 O O . MET A 1 83 ? 3.973 14.492 -1.859 1 75.81 83 MET A O 1
ATOM 666 N N . GLY A 1 84 ? 4.566 13.156 -3.742 1 69.5 84 GLY A N 1
ATOM 667 C CA . GLY A 1 84 ? 5.32 14.148 -4.488 1 69.5 84 GLY A CA 1
ATOM 668 C C . GLY A 1 84 ? 4.445 15.211 -5.125 1 69.5 84 GLY A C 1
ATOM 669 O O . GLY A 1 84 ? 4.945 16.25 -5.578 1 69.5 84 GLY A O 1
ATOM 670 N N . GLU A 1 85 ? 3.326 14.812 -5.867 1 53.59 85 GLU A N 1
ATOM 671 C CA . GLU A 1 85 ? 2.58 15.906 -6.488 1 53.59 85 GLU A CA 1
ATOM 672 C C . GLU A 1 85 ? 2.748 17.203 -5.703 1 53.59 85 GLU A C 1
ATOM 674 O O . GLU A 1 85 ? 2.75 18.297 -6.289 1 53.59 85 GLU A O 1
ATOM 679 N N . LYS A 1 86 ? 2.984 17.312 -4.523 1 46.97 86 LYS A N 1
ATOM 680 C CA . LYS A 1 86 ? 3.09 18.688 -4.051 1 46.97 86 LYS A CA 1
ATOM 681 C C . LYS A 1 86 ? 4.496 19.234 -4.273 1 46.97 86 LYS A C 1
ATOM 683 O O . LYS A 1 86 ? 4.723 20.438 -4.125 1 46.97 86 LYS A O 1
ATOM 688 N N . LYS A 1 87 ? 5.625 18.344 -4.453 1 46.16 87 LYS A N 1
ATOM 689 C CA . LYS A 1 87 ? 6.863 19.094 -4.633 1 46.16 87 LYS A CA 1
ATOM 690 C C . LYS A 1 87 ? 6.82 19.922 -5.914 1 46.16 87 LYS A C 1
ATOM 692 O O . LYS A 1 87 ? 7.395 21.016 -5.973 1 46.16 87 LYS A O 1
ATOM 697 N N . ASP A 1 88 ? 6.32 19.469 -7.043 1 40.41 88 ASP A N 1
ATOM 698 C CA . ASP A 1 88 ? 6.434 20.281 -8.242 1 40.41 88 ASP A CA 1
ATOM 699 C C . ASP A 1 88 ? 5.426 21.422 -8.227 1 40.41 88 ASP A C 1
ATOM 701 O O . ASP A 1 88 ? 5.352 22.203 -9.18 1 40.41 88 ASP A O 1
ATOM 705 N N . GLY A 1 89 ? 4.52 21.469 -7.352 1 35.72 89 GLY A N 1
ATOM 706 C CA . GLY A 1 89 ? 3.799 22.734 -7.461 1 35.72 89 GLY A CA 1
ATOM 707 C C . GLY A 1 89 ? 4.469 23.859 -6.707 1 35.72 89 GLY A C 1
ATOM 708 O O . GLY A 1 89 ? 5.316 23.625 -5.848 1 35.72 89 GLY A O 1
ATOM 709 N N . MET B 1 1 ? -33.5 42 -10.578 1 28.05 1 MET B N 1
ATOM 710 C CA . MET B 1 1 ? -32.062 42.125 -10.82 1 28.05 1 MET B CA 1
ATOM 711 C C . MET B 1 1 ? -31.266 41.25 -9.852 1 28.05 1 MET B C 1
ATOM 713 O O . MET B 1 1 ? -30.141 40.844 -10.141 1 28.05 1 MET B O 1
ATOM 717 N N . GLY B 1 2 ? -31.688 41.062 -8.547 1 26.52 2 GLY B N 1
ATOM 718 C CA . GLY B 1 2 ? -30.828 41.25 -7.387 1 26.52 2 GLY B CA 1
ATOM 719 C C . GLY B 1 2 ? -29.797 40.156 -7.215 1 26.52 2 GLY B C 1
ATOM 720 O O . GLY B 1 2 ? -28.594 40.438 -7.238 1 26.52 2 GLY B O 1
ATOM 721 N N . PHE B 1 3 ? -29.859 39.25 -6.047 1 31.67 3 PHE B N 1
ATOM 722 C CA . PHE B 1 3 ? -29.172 38.781 -4.852 1 31.67 3 PHE B CA 1
ATOM 723 C C . PHE B 1 3 ? -28.375 37.5 -5.152 1 31.67 3 PHE B C 1
ATOM 725 O O . PHE B 1 3 ? -28.781 36.406 -4.766 1 31.67 3 PHE B O 1
ATOM 732 N N . PHE B 1 4 ? -28.016 37.156 -6.359 1 36.66 4 PHE B N 1
ATOM 733 C CA . PHE B 1 4 ? -27.25 35.938 -6.676 1 36.66 4 PHE B CA 1
ATOM 734 C C . PHE B 1 4 ? -25.969 35.906 -5.871 1 36.66 4 PHE B C 1
ATOM 736 O O . PHE B 1 4 ? -24.922 36.344 -6.344 1 36.66 4 PHE B O 1
ATOM 743 N N . GLY B 1 5 ? -25.859 36.281 -4.602 1 35.28 5 GLY B N 1
ATOM 744 C CA . GLY B 1 5 ? -24.734 36.562 -3.727 1 35.28 5 GLY B CA 1
ATOM 745 C C . GLY B 1 5 ? -23.719 35.438 -3.652 1 35.28 5 GLY B C 1
ATOM 746 O O . GLY B 1 5 ? -23.891 34.5 -2.881 1 35.28 5 GLY B O 1
ATOM 747 N N . PHE B 1 6 ? -23.234 34.812 -4.758 1 38.03 6 PHE B N 1
ATOM 748 C CA . PHE B 1 6 ? -22.141 33.844 -4.828 1 38.03 6 PHE B CA 1
ATOM 749 C C . PHE B 1 6 ? -21 34.281 -3.926 1 38.03 6 PHE B C 1
ATOM 751 O O . PHE B 1 6 ? -20.328 35.281 -4.188 1 38.03 6 PHE B O 1
ATOM 758 N N . ASP B 1 7 ? -21.203 34.281 -2.604 1 33.75 7 ASP B N 1
ATOM 759 C CA . ASP B 1 7 ? -20.297 34.906 -1.627 1 33.75 7 ASP B CA 1
ATOM 760 C C . ASP B 1 7 ? -18.844 34.5 -1.912 1 33.75 7 ASP B C 1
ATOM 762 O O . ASP B 1 7 ? -18.578 33.375 -2.34 1 33.75 7 ASP B O 1
ATOM 766 N N . ALA B 1 8 ? -17.938 35.438 -2.285 1 36.97 8 ALA B N 1
ATOM 767 C CA . ALA B 1 8 ? -16.5 35.656 -2.424 1 36.97 8 ALA B CA 1
ATOM 768 C C . ALA B 1 8 ? -15.719 34.75 -1.464 1 36.97 8 ALA B C 1
ATOM 770 O O . ALA B 1 8 ? -14.602 34.344 -1.77 1 36.97 8 ALA B O 1
ATOM 771 N N . ASP B 1 9 ? -16.094 34.75 -0.186 1 34.12 9 ASP B N 1
ATOM 772 C CA . ASP B 1 9 ? -15.242 34.219 0.885 1 34.12 9 ASP B CA 1
ATOM 773 C C . ASP B 1 9 ? -14.945 32.75 0.677 1 34.12 9 ASP B C 1
ATOM 775 O O . ASP B 1 9 ? -14.211 32.125 1.459 1 34.12 9 ASP B O 1
ATOM 779 N N . ASP B 1 10 ? -15.867 32 0.14 1 35.69 10 ASP B N 1
ATOM 780 C CA . ASP B 1 10 ? -15.609 30.578 0.014 1 35.69 10 ASP B CA 1
ATOM 781 C C . ASP B 1 10 ? -14.406 30.312 -0.889 1 35.69 10 ASP B C 1
ATOM 783 O O . ASP B 1 10 ? -14.211 29.188 -1.36 1 35.69 10 ASP B O 1
ATOM 787 N N . VAL B 1 11 ? -13.938 31.328 -1.634 1 35.03 11 VAL B N 1
ATOM 788 C CA . VAL B 1 11 ? -12.609 31.234 -2.227 1 35.03 11 VAL B CA 1
ATOM 789 C C . VAL B 1 11 ? -11.633 30.656 -1.205 1 35.03 11 VAL B C 1
ATOM 791 O O . VAL B 1 11 ? -11.055 31.406 -0.404 1 35.03 11 VAL B O 1
ATOM 794 N N . THR B 1 12 ? -12.18 30 -0.232 1 35.56 12 THR B N 1
ATOM 795 C CA . THR B 1 12 ? -11.234 29.453 0.74 1 35.56 12 THR B CA 1
ATOM 796 C C . THR B 1 12 ? -9.906 29.109 0.068 1 35.56 12 THR B C 1
ATOM 798 O O . THR B 1 12 ? -9.867 28.859 -1.14 1 35.56 12 THR B O 1
ATOM 801 N N . ALA B 1 13 ? -8.836 29.734 0.495 1 34.44 13 ALA B N 1
ATOM 802 C CA . ALA B 1 13 ? -7.418 29.469 0.252 1 34.44 13 ALA B CA 1
ATOM 803 C C . ALA B 1 13 ? -7.191 28.016 -0.106 1 34.44 13 ALA B C 1
ATOM 805 O O . ALA B 1 13 ? -7.598 27.109 0.638 1 34.44 13 ALA B O 1
ATOM 806 N N . ASP B 1 14 ? -7.449 27.562 -1.19 1 35.94 14 ASP B N 1
ATOM 807 C CA . ASP B 1 14 ? -6.895 26.328 -1.726 1 35.94 14 ASP B CA 1
ATOM 808 C C . ASP B 1 14 ? -5.574 25.984 -1.044 1 35.94 14 ASP B C 1
ATOM 810 O O . ASP B 1 14 ? -4.516 26.469 -1.446 1 35.94 14 ASP B O 1
ATOM 814 N N . GLU B 1 15 ? -5.484 26.375 0.243 1 34.5 15 GLU B N 1
ATOM 815 C CA . GLU B 1 15 ? -4.312 25.906 0.98 1 34.5 15 GLU B CA 1
ATOM 816 C C . GLU B 1 15 ? -3.809 24.578 0.427 1 34.5 15 GLU B C 1
ATOM 818 O O . GLU B 1 15 ? -4.578 23.625 0.293 1 34.5 15 GLU B O 1
ATOM 823 N N . VAL B 1 16 ? -3.215 24.656 -0.731 1 37.16 16 VAL B N 1
ATOM 824 C CA . VAL B 1 16 ? -2.408 23.5 -1.101 1 37.16 16 VAL B CA 1
ATOM 825 C C . VAL B 1 16 ? -2.029 22.703 0.152 1 37.16 16 VAL B C 1
ATOM 827 O O . VAL B 1 16 ? -1.315 23.219 1.02 1 37.16 16 VAL B O 1
ATOM 830 N N . GLU B 1 17 ? -3.082 22.328 0.857 1 38.53 17 GLU B N 1
ATOM 831 C CA . GLU B 1 17 ? -2.777 21.5 2.014 1 38.53 17 GLU B CA 1
ATOM 832 C C . GLU B 1 17 ? -1.449 20.766 1.834 1 38.53 17 GLU B C 1
ATOM 834 O O . GLU B 1 17 ? -1.308 19.938 0.936 1 38.53 17 GLU B O 1
ATOM 839 N N . VAL B 1 18 ? -0.387 21.547 1.714 1 40.34 18 VAL B N 1
ATOM 840 C CA . VAL B 1 18 ? 0.95 20.969 1.814 1 40.34 18 VAL B CA 1
ATOM 841 C C . VAL B 1 18 ? 0.908 19.703 2.672 1 40.34 18 VAL B C 1
ATOM 843 O O . VAL B 1 18 ? 0.372 19.719 3.783 1 40.34 18 VAL B O 1
ATOM 846 N N . TRP B 1 19 ? 0.501 18.656 2.172 1 46.72 19 TRP B N 1
ATOM 847 C CA . TRP B 1 19 ? 0.896 17.516 2.977 1 46.72 19 TRP B CA 1
ATOM 848 C C . TRP B 1 19 ? 2.227 17.766 3.678 1 46.72 19 TRP B C 1
ATOM 850 O O . TRP B 1 19 ? 3.24 18.016 3.025 1 46.72 19 TRP B O 1
ATOM 860 N N . PRO B 1 20 ? 2.197 18.781 4.578 1 49.06 20 PRO B N 1
ATOM 861 C CA . PRO B 1 20 ? 3.549 18.938 5.125 1 49.06 20 PRO B CA 1
ATOM 862 C C . PRO B 1 20 ? 4.438 17.719 4.852 1 49.06 20 PRO B C 1
ATOM 864 O O . PRO B 1 20 ? 5.551 17.875 4.34 1 49.06 20 PRO B O 1
ATOM 867 N N . ASN B 1 21 ? 4.527 16.625 5.891 1 53.94 21 ASN B N 1
ATOM 868 C CA . ASN B 1 21 ? 5.523 15.555 5.926 1 53.94 21 ASN B CA 1
ATOM 869 C C . ASN B 1 21 ? 4.992 14.273 5.289 1 53.94 21 ASN B C 1
ATOM 871 O O . ASN B 1 21 ? 3.998 13.711 5.754 1 53.94 21 ASN B O 1
ATOM 875 N N . ASN B 1 22 ? 5.004 14.172 3.846 1 65.31 22 ASN B N 1
ATOM 876 C CA . ASN B 1 22 ? 4.84 12.992 3.012 1 65.31 22 ASN B CA 1
ATOM 877 C C . ASN B 1 22 ? 5.121 11.711 3.793 1 65.31 22 ASN B C 1
ATOM 879 O O . ASN B 1 22 ? 4.445 10.703 3.602 1 65.31 22 ASN B O 1
ATOM 883 N N . TRP B 1 23 ? 5.746 12.078 4.891 1 78.81 23 TRP B N 1
ATOM 884 C CA . TRP B 1 23 ? 6.16 10.898 5.641 1 78.81 23 TRP B CA 1
ATOM 885 C C . TRP B 1 23 ? 5.012 10.359 6.484 1 78.81 23 TRP B C 1
ATOM 887 O O . TRP B 1 23 ? 4.859 9.141 6.633 1 78.81 23 TRP B O 1
ATOM 897 N N . GLU B 1 24 ? 4.16 11.273 6.934 1 86.12 24 GLU B N 1
ATOM 898 C CA . GLU B 1 24 ? 3.037 10.852 7.766 1 86.12 24 GLU B CA 1
ATOM 899 C C . GLU B 1 24 ? 2.074 9.961 6.984 1 86.12 24 GLU B C 1
ATOM 901 O O . GLU B 1 24 ? 1.543 8.992 7.527 1 86.12 24 GLU B O 1
ATOM 906 N N . ALA B 1 25 ? 1.839 10.281 5.746 1 88.31 25 ALA B N 1
ATOM 907 C CA . ALA B 1 25 ? 0.97 9.492 4.883 1 88.31 25 ALA B CA 1
ATOM 908 C C . ALA B 1 25 ? 1.535 8.086 4.68 1 88.31 25 ALA B C 1
ATOM 910 O O . ALA B 1 25 ? 0.809 7.098 4.789 1 88.31 25 ALA B O 1
ATOM 911 N N . VAL B 1 26 ? 2.787 8.039 4.492 1 88.94 26 VAL B N 1
ATOM 912 C CA . VAL B 1 26 ? 3.451 6.758 4.297 1 88.94 26 VAL B CA 1
ATOM 913 C C . VAL B 1 26 ? 3.393 5.941 5.586 1 88.94 26 VAL B C 1
ATOM 915 O O . VAL B 1 26 ? 3.139 4.734 5.555 1 88.94 26 VAL B O 1
ATOM 918 N N . GLN B 1 27 ? 3.625 6.613 6.633 1 91.88 27 GLN B N 1
ATOM 919 C CA . GLN B 1 27 ? 3.594 5.918 7.918 1 91.88 27 GLN B CA 1
ATOM 920 C C . GLN B 1 27 ? 2.205 5.363 8.211 1 91.88 27 GLN B C 1
ATOM 922 O O . GLN B 1 27 ? 2.068 4.227 8.672 1 91.88 27 GLN B O 1
ATOM 927 N N . LEU B 1 28 ? 1.264 6.195 7.922 1 94.56 28 LEU B N 1
ATOM 928 C CA . LEU B 1 28 ? -0.097 5.723 8.148 1 94.56 28 LEU B CA 1
ATOM 929 C C . LEU B 1 28 ? -0.403 4.516 7.262 1 94.56 28 LEU B C 1
ATOM 931 O O . LEU B 1 28 ? -0.854 3.479 7.754 1 94.56 28 LEU B O 1
ATOM 935 N N . PHE B 1 29 ? -0.182 4.715 6.035 1 94.44 29 PHE B N 1
ATOM 936 C CA . PHE B 1 29 ? -0.485 3.617 5.125 1 94.44 29 PHE B CA 1
ATOM 937 C C . PHE B 1 29 ? 0.279 2.359 5.516 1 94.44 29 PHE B C 1
ATOM 939 O O . PHE B 1 29 ? -0.288 1.266 5.543 1 94.44 29 PHE B O 1
ATOM 946 N N . SER B 1 30 ? 1.512 2.473 5.84 1 94.81 30 SER B N 1
ATOM 947 C CA . SER B 1 30 ? 2.326 1.341 6.266 1 94.81 30 SER B CA 1
ATOM 948 C C . SER B 1 30 ? 1.735 0.669 7.5 1 94.81 30 SER B C 1
ATOM 950 O O . SER B 1 30 ? 1.85 -0.546 7.668 1 94.81 30 SER B O 1
ATOM 952 N N . SER B 1 31 ? 1.107 1.396 8.359 1 96.44 31 SER B N 1
ATOM 953 C CA . SER B 1 31 ? 0.544 0.853 9.594 1 96.44 31 SER B CA 1
ATOM 954 C C . SER B 1 31 ? -0.734 0.069 9.32 1 96.44 31 SER B C 1
ATOM 956 O O . SER B 1 31 ? -1.057 -0.877 10.039 1 96.44 31 SER B O 1
ATOM 958 N N . VAL B 1 32 ? -1.413 0.342 8.242 1 97.25 32 VAL B N 1
ATOM 959 C CA . VAL B 1 32 ? -2.748 -0.224 8.078 1 97.25 32 VAL B CA 1
ATOM 960 C C . VAL B 1 32 ? -2.773 -1.146 6.863 1 97.25 32 VAL B C 1
ATOM 962 O O . VAL B 1 32 ? -3.785 -1.797 6.59 1 97.25 32 VAL B O 1
ATOM 965 N N . CYS B 1 33 ? -1.728 -1.209 6.098 1 95.81 33 CYS B N 1
ATOM 966 C CA . CYS B 1 33 ? -1.7 -1.964 4.852 1 95.81 33 CYS B CA 1
ATOM 967 C C . CYS B 1 33 ? -1.862 -3.457 5.113 1 95.81 33 CYS B C 1
ATOM 969 O O . CYS B 1 33 ? -2.1 -4.23 4.188 1 95.81 33 CYS B O 1
ATOM 971 N N . GLY B 1 34 ? -1.948 -3.973 6.391 1 94.81 34 GLY B N 1
ATOM 972 C CA . GLY B 1 34 ? -2.191 -5.359 6.762 1 94.81 34 GLY B CA 1
ATOM 973 C C . GLY B 1 34 ? -3.582 -5.59 7.324 1 94.81 34 GLY B C 1
ATOM 974 O O . GLY B 1 34 ? -3.932 -6.715 7.684 1 94.81 34 GLY B O 1
ATOM 975 N N . GLN B 1 35 ? -4.391 -4.664 7.25 1 96.5 35 GLN B N 1
ATOM 976 C CA . GLN B 1 35 ? -5.691 -4.723 7.906 1 96.5 35 GLN B CA 1
ATOM 977 C C . GLN B 1 35 ? -6.82 -4.863 6.891 1 96.5 35 GLN B C 1
ATOM 979 O O . GLN B 1 35 ? -7.82 -4.148 6.961 1 96.5 35 GLN B O 1
ATOM 984 N N . TRP B 1 36 ? -6.727 -5.793 6.043 1 95 36 TRP B N 1
ATOM 985 C CA . TRP B 1 36 ? -7.723 -5.988 4.996 1 95 36 TRP B CA 1
ATOM 986 C C . TRP B 1 36 ? -8.891 -6.828 5.504 1 95 36 TRP B C 1
ATOM 988 O O . TRP B 1 36 ? -8.695 -7.762 6.285 1 95 36 TRP B O 1
ATOM 998 N N . ARG B 1 37 ? -10.07 -6.484 5.004 1 93.88 37 ARG B N 1
ATOM 999 C CA . ARG B 1 37 ? -11.203 -7.395 5.074 1 93.88 37 ARG B CA 1
ATOM 1000 C C . ARG B 1 37 ? -11.164 -8.406 3.934 1 93.88 37 ARG B C 1
ATOM 1002 O O . ARG B 1 37 ? -10.945 -8.039 2.777 1 93.88 37 ARG B O 1
ATOM 1009 N N . VAL B 1 38 ? -11.383 -9.648 4.344 1 88.75 38 VAL B N 1
ATOM 1010 C CA . VAL B 1 38 ? -11.203 -10.695 3.342 1 88.75 38 VAL B CA 1
ATOM 1011 C C . VAL B 1 38 ? -12.438 -11.594 3.309 1 88.75 38 VAL B C 1
ATOM 1013 O O . VAL B 1 38 ? -12.984 -11.945 4.355 1 88.75 38 VAL B O 1
ATOM 1016 N N . SER B 1 39 ? -12.938 -11.836 2.105 1 87.62 39 SER B N 1
ATOM 1017 C CA . SER B 1 39 ? -13.961 -12.844 1.845 1 87.62 39 SER B CA 1
ATOM 1018 C C . SER B 1 39 ? -13.375 -14.078 1.177 1 87.62 39 SER B C 1
ATOM 1020 O O . SER B 1 39 ? -12.148 -14.211 1.078 1 87.62 39 SER B O 1
ATOM 1022 N N . MET B 1 40 ? -14.305 -15.062 0.864 1 84.44 40 MET B N 1
ATOM 1023 C CA . MET B 1 40 ? -13.852 -16.234 0.135 1 84.44 40 MET B CA 1
ATOM 1024 C C . MET B 1 40 ? -13.211 -15.852 -1.19 1 84.44 40 MET B C 1
ATOM 1026 O O . MET B 1 40 ? -12.344 -16.562 -1.701 1 84.44 40 MET B O 1
ATOM 1030 N N . ALA B 1 41 ? -13.641 -14.688 -1.823 1 80.06 41 ALA B N 1
ATOM 1031 C CA . ALA B 1 41 ? -13.148 -14.211 -3.111 1 80.06 41 ALA B CA 1
ATOM 1032 C C . ALA B 1 41 ? -11.844 -13.438 -2.941 1 80.06 41 ALA B C 1
ATOM 1034 O O . ALA B 1 41 ? -11.211 -13.055 -3.926 1 80.06 41 ALA B O 1
ATOM 1035 N N . GLY B 1 42 ? -11.391 -13.18 -1.614 1 83.19 42 GLY B N 1
ATOM 1036 C CA . GLY B 1 42 ? -10.172 -12.43 -1.373 1 83.19 42 GLY B CA 1
ATOM 1037 C C . GLY B 1 42 ? -10.414 -11.117 -0.651 1 83.19 42 GLY B C 1
ATOM 1038 O O . GLY B 1 42 ? -11.5 -10.898 -0.098 1 83.19 42 GLY B O 1
ATOM 1039 N N . ALA B 1 43 ? -9.383 -10.312 -0.652 1 88.69 43 ALA B N 1
ATOM 1040 C CA . ALA B 1 43 ? -9.484 -9 -0.026 1 88.69 43 ALA B CA 1
ATOM 1041 C C . ALA B 1 43 ? -10.453 -8.102 -0.794 1 88.69 43 ALA B C 1
ATOM 1043 O O . ALA B 1 43 ? -10.453 -8.094 -2.027 1 88.69 43 ALA B O 1
ATOM 1044 N N . TYR B 1 44 ? -11.25 -7.34 -0.042 1 89.62 44 TYR B N 1
ATOM 1045 C CA . TYR B 1 44 ? -12.18 -6.504 -0.784 1 89.62 44 TYR B CA 1
ATOM 1046 C C . TYR B 1 44 ? -12.227 -5.094 -0.212 1 89.62 44 TYR B C 1
ATOM 1048 O O . TYR B 1 44 ? -12.805 -4.188 -0.816 1 89.62 44 TYR B O 1
ATOM 1056 N N . ALA B 1 45 ? -11.641 -4.855 0.94 1 93.12 45 ALA B N 1
ATOM 1057 C CA . ALA B 1 45 ? -11.555 -3.518 1.52 1 93.12 45 ALA B CA 1
ATOM 1058 C C . ALA B 1 45 ? -10.523 -3.465 2.639 1 93.12 45 ALA B C 1
ATOM 1060 O O . ALA B 1 45 ? -10.148 -4.5 3.197 1 93.12 45 ALA B O 1
ATOM 1061 N N . LEU B 1 46 ? -10.023 -2.273 2.93 1 96.56 46 LEU B N 1
ATOM 1062 C CA . LEU B 1 46 ? -9.328 -2.053 4.191 1 96.56 46 LEU B CA 1
ATOM 1063 C C . LEU B 1 46 ? -10.32 -1.891 5.34 1 96.56 46 LEU B C 1
ATOM 1065 O O . LEU B 1 46 ? -11.461 -1.485 5.121 1 96.56 46 LEU B O 1
ATOM 1069 N N . ASP B 1 47 ? -9.961 -2.264 6.512 1 97.56 47 ASP B N 1
ATOM 1070 C CA . ASP B 1 47 ? -10.773 -2.035 7.707 1 97.56 47 ASP B CA 1
ATOM 1071 C C . ASP B 1 47 ? -10.656 -0.587 8.18 1 97.56 47 ASP B C 1
ATOM 1073 O O . ASP B 1 47 ? -9.656 -0.204 8.789 1 97.56 47 ASP B O 1
ATOM 1077 N N . TYR B 1 48 ? -11.75 0.139 7.973 1 97.81 48 TYR B N 1
ATOM 1078 C CA . TYR B 1 48 ? -11.68 1.565 8.266 1 97.81 48 TYR B CA 1
ATOM 1079 C C . TYR B 1 48 ? -11.672 1.811 9.773 1 97.81 48 TYR B C 1
ATOM 1081 O O . TYR B 1 48 ? -11.258 2.881 10.227 1 97.81 48 TYR B O 1
ATOM 1089 N N . LYS B 1 49 ? -12.203 0.869 10.57 1 98.19 49 LYS B N 1
ATOM 1090 C CA . LYS B 1 49 ? -12.031 0.996 12.016 1 98.19 49 LYS B CA 1
ATOM 1091 C C . LYS B 1 49 ? -10.562 0.921 12.414 1 98.19 49 LYS B C 1
ATOM 1093 O O . LYS B 1 49 ? -10.117 1.642 13.305 1 98.19 49 LYS B O 1
ATOM 1098 N N . ALA B 1 50 ? -9.797 -0.006 11.789 1 98.38 50 ALA B N 1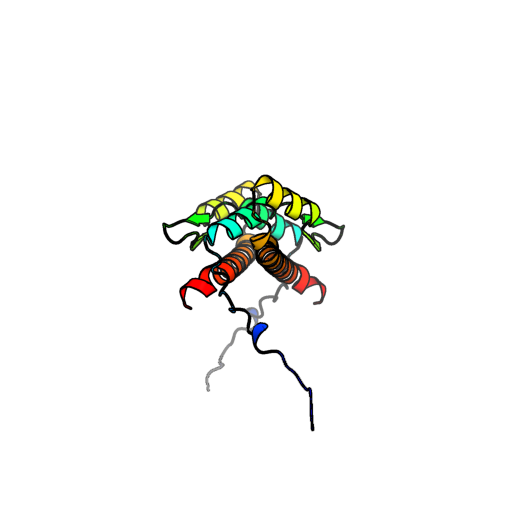
ATOM 1099 C CA . ALA B 1 50 ? -8.359 -0.1 12.016 1 98.38 50 ALA B CA 1
ATOM 1100 C C . ALA B 1 50 ? -7.641 1.165 11.555 1 98.38 50 ALA B C 1
ATOM 1102 O O . ALA B 1 50 ? -6.68 1.611 12.18 1 98.38 50 ALA B O 1
ATOM 1103 N N . VAL B 1 51 ? -8.102 1.751 10.445 1 98.25 51 VAL B N 1
ATOM 1104 C CA . VAL B 1 51 ? -7.52 2.99 9.945 1 98.25 51 VAL B CA 1
ATOM 1105 C C . VAL B 1 51 ? -7.719 4.109 10.961 1 98.25 51 VAL B C 1
ATOM 1107 O O . VAL B 1 51 ? -6.773 4.824 11.297 1 98.25 51 VAL B O 1
ATOM 1110 N N . ALA B 1 52 ? -8.938 4.215 11.414 1 98.25 52 ALA B N 1
ATOM 1111 C CA . ALA B 1 52 ? -9.242 5.227 12.43 1 98.25 52 ALA B CA 1
ATOM 1112 C C . ALA B 1 52 ? -8.406 5.02 13.68 1 98.25 52 ALA B C 1
ATOM 1114 O O . ALA B 1 52 ? -7.859 5.977 14.242 1 98.25 52 ALA B O 1
ATOM 1115 N N . ALA B 1 53 ? -8.328 3.805 14.125 1 98.56 53 ALA B N 1
ATOM 1116 C CA . ALA B 1 53 ? -7.516 3.482 15.297 1 98.56 53 ALA B CA 1
ATOM 1117 C C . ALA B 1 53 ? -6.059 3.881 15.086 1 98.56 53 ALA B C 1
ATOM 1119 O O . ALA B 1 53 ? -5.426 4.441 15.977 1 98.56 53 ALA B O 1
ATOM 1120 N N . ALA B 1 54 ? -5.531 3.549 13.953 1 98.25 54 ALA B N 1
ATOM 1121 C CA . ALA B 1 54 ? -4.152 3.906 13.633 1 98.25 54 ALA B CA 1
ATOM 1122 C C . ALA B 1 54 ? -3.949 5.418 13.695 1 98.25 54 ALA B C 1
ATOM 1124 O O . ALA B 1 54 ? -2.951 5.895 14.234 1 98.25 54 ALA B O 1
ATOM 1125 N N . MET B 1 55 ? -4.898 6.211 13.109 1 97.5 55 MET B N 1
ATOM 1126 C CA . MET B 1 55 ? -4.781 7.664 13.141 1 97.5 55 MET B CA 1
ATOM 1127 C C . MET B 1 55 ? -4.766 8.18 14.578 1 97.5 55 MET B C 1
ATOM 1129 O O . MET B 1 55 ? -3.988 9.07 14.914 1 97.5 55 MET B O 1
ATOM 1133 N N . ASP B 1 56 ? -5.621 7.59 15.422 1 98.12 56 ASP B N 1
ATOM 1134 C CA . ASP B 1 56 ? -5.66 7.965 16.828 1 98.12 56 ASP B CA 1
ATOM 1135 C C . ASP B 1 56 ? -4.34 7.641 17.516 1 98.12 56 ASP B C 1
ATOM 1137 O O . ASP B 1 56 ? -3.76 8.5 18.203 1 98.12 56 ASP B O 1
ATOM 1141 N N . LEU B 1 57 ? -3.875 6.457 17.344 1 97.88 57 LEU B N 1
ATOM 1142 C CA . LEU B 1 57 ? -2.664 5.98 18.016 1 97.88 57 LEU B CA 1
ATOM 1143 C C . LEU B 1 57 ? -1.443 6.762 17.531 1 97.88 57 LEU B C 1
ATOM 1145 O O . LEU B 1 57 ? -0.491 6.953 18.297 1 97.88 57 LEU B O 1
ATOM 1149 N N . MET B 1 58 ? -1.432 7.246 16.391 1 96.25 58 MET B N 1
ATOM 1150 C CA . MET B 1 58 ? -0.315 7.984 15.805 1 96.25 58 MET B CA 1
ATOM 1151 C C . MET B 1 58 ? -0.406 9.469 16.141 1 96.25 58 MET B C 1
ATOM 1153 O O . MET B 1 58 ? 0.502 10.242 15.828 1 96.25 58 MET B O 1
ATOM 1157 N N . GLY B 1 59 ? -1.471 9.844 16.719 1 96.12 59 GLY B N 1
ATOM 1158 C CA . GLY B 1 59 ? -1.647 11.234 17.109 1 96.12 59 GLY B CA 1
ATOM 1159 C C . GLY B 1 59 ? -1.902 12.156 15.938 1 96.12 59 GLY B C 1
ATOM 1160 O O . GLY B 1 59 ? -1.489 13.32 15.953 1 96.12 59 GLY B O 1
ATOM 1161 N N . ILE B 1 60 ? -2.523 11.664 14.953 1 93.44 60 ILE B N 1
ATOM 1162 C CA . ILE B 1 60 ? -2.799 12.477 13.773 1 93.44 60 ILE B CA 1
ATOM 1163 C C . ILE B 1 60 ? -3.854 13.531 14.102 1 93.44 60 ILE B C 1
ATOM 1165 O O . ILE B 1 60 ? -4.922 13.203 14.625 1 93.44 60 ILE B O 1
ATOM 1169 N N . LYS B 1 61 ? -3.492 14.742 13.758 1 93.31 61 LYS B N 1
ATOM 1170 C CA . LYS B 1 61 ? -4.383 15.867 14.031 1 93.31 61 LYS B CA 1
ATOM 1171 C C . LYS B 1 61 ? -5.652 15.773 13.195 1 93.31 61 LYS B C 1
ATOM 1173 O O . LYS B 1 61 ? -5.617 15.336 12.047 1 93.31 61 LYS B O 1
ATOM 1178 N N . LYS B 1 62 ? -6.73 16.234 13.773 1 94.56 62 LYS B N 1
ATOM 1179 C CA . LYS B 1 62 ? -8.047 16.172 13.148 1 94.56 62 LYS B CA 1
ATOM 1180 C C . LYS B 1 62 ? -8.023 16.797 11.758 1 94.56 62 LYS B C 1
ATOM 1182 O O . LYS B 1 62 ? -8.609 16.25 10.82 1 94.56 62 LYS B O 1
ATOM 1187 N N . ARG B 1 63 ? -7.312 17.906 11.578 1 91.69 63 ARG B N 1
ATOM 1188 C CA . ARG B 1 63 ? -7.316 18.672 10.336 1 91.69 63 ARG B CA 1
ATOM 1189 C C . ARG B 1 63 ? -6.633 17.891 9.211 1 91.69 63 ARG B C 1
ATOM 1191 O O . ARG B 1 63 ? -6.828 18.203 8.031 1 91.69 63 ARG B O 1
ATOM 1198 N N . ARG B 1 64 ? -5.898 16.875 9.547 1 90.19 64 ARG B N 1
ATOM 1199 C CA . ARG B 1 64 ? -5.141 16.125 8.539 1 90.19 64 ARG B CA 1
ATOM 1200 C C . ARG B 1 64 ? -5.836 14.812 8.195 1 90.19 64 ARG B C 1
ATOM 1202 O O . ARG B 1 64 ? -5.512 14.188 7.184 1 90.19 64 ARG B O 1
ATOM 1209 N N . ARG B 1 65 ? -6.785 14.406 8.938 1 93.94 65 ARG B N 1
ATOM 1210 C CA . ARG B 1 65 ? -7.344 13.062 8.859 1 93.94 65 ARG B CA 1
ATOM 1211 C C . ARG B 1 65 ? -8.078 12.852 7.543 1 93.94 65 ARG B C 1
ATOM 1213 O O . ARG B 1 65 ? -7.992 11.773 6.941 1 93.94 65 ARG B O 1
ATOM 1220 N N . LYS B 1 66 ? -8.82 13.844 7.156 1 93.44 66 LYS B N 1
ATOM 1221 C CA . LYS B 1 66 ? -9.57 13.695 5.914 1 93.44 66 LYS B CA 1
ATOM 1222 C C . LYS B 1 66 ? -8.641 13.438 4.734 1 93.44 66 LYS B C 1
ATOM 1224 O O . LYS B 1 66 ? -8.852 12.508 3.955 1 93.44 66 LYS B O 1
ATOM 1229 N N . LYS B 1 67 ? -7.648 14.25 4.582 1 89.62 67 LYS B N 1
ATOM 1230 C CA . LYS B 1 67 ? -6.711 14.125 3.475 1 89.62 67 LYS B CA 1
ATOM 1231 C C . LYS B 1 67 ? -5.953 12.797 3.545 1 89.62 67 LYS B C 1
ATOM 1233 O O . LYS B 1 67 ? -5.77 12.125 2.527 1 89.62 67 LYS B O 1
ATOM 1238 N N . LEU B 1 68 ? -5.535 12.414 4.719 1 92 68 LEU B N 1
ATOM 1239 C CA . LEU B 1 68 ? -4.809 11.156 4.898 1 92 68 LEU B CA 1
ATOM 1240 C C . LEU B 1 68 ? -5.703 9.961 4.598 1 92 68 LEU B C 1
ATOM 1242 O O . LEU B 1 68 ? -5.25 8.969 4.023 1 92 68 LEU B O 1
ATOM 1246 N N . PHE B 1 69 ? -6.961 10.125 4.953 1 95.31 69 PHE B N 1
ATOM 1247 C CA . PHE B 1 69 ? -7.906 9.055 4.652 1 95.31 69 PHE B CA 1
ATOM 1248 C C . PHE B 1 69 ? -8.117 8.93 3.15 1 95.31 69 PHE B C 1
ATOM 1250 O O . PHE B 1 69 ? -8.219 7.816 2.623 1 95.31 69 PHE B O 1
ATOM 1257 N N . GLU B 1 70 ? -8.164 9.992 2.504 1 92.62 70 GLU B N 1
ATOM 1258 C CA . GLU B 1 70 ? -8.289 9.953 1.049 1 92.62 70 GLU B CA 1
ATOM 1259 C C . GLU B 1 70 ? -7.09 9.258 0.41 1 92.62 70 GLU B C 1
ATOM 1261 O O . GLU B 1 70 ? -7.246 8.484 -0.539 1 92.62 70 GLU B O 1
ATOM 1266 N N . PHE B 1 71 ? -5.957 9.578 0.884 1 89.06 71 PHE B N 1
ATOM 1267 C CA . PHE B 1 71 ? -4.77 8.875 0.419 1 89.06 71 PHE B CA 1
ATOM 1268 C C . PHE B 1 71 ? -4.914 7.367 0.622 1 89.06 71 PHE B C 1
ATOM 1270 O O . PHE B 1 71 ? -4.68 6.586 -0.302 1 89.06 71 PHE B O 1
ATOM 1277 N N . VAL B 1 72 ? -5.359 6.953 1.768 1 94.88 72 VAL B N 1
ATOM 1278 C CA . VAL B 1 72 ? -5.559 5.543 2.076 1 94.88 72 VAL B CA 1
ATOM 1279 C C . VAL B 1 72 ? -6.566 4.938 1.101 1 94.88 72 VAL B C 1
ATOM 1281 O O . VAL B 1 72 ? -6.352 3.842 0.576 1 94.88 72 VAL B O 1
ATOM 1284 N N . ARG B 1 73 ? -7.602 5.633 0.87 1 95.12 73 ARG B N 1
ATOM 1285 C CA . ARG B 1 73 ? -8.648 5.148 -0.025 1 95.12 73 ARG B CA 1
ATOM 1286 C C . ARG B 1 73 ? -8.117 4.984 -1.445 1 95.12 73 ARG B C 1
ATOM 1288 O O . ARG B 1 73 ? -8.477 4.027 -2.141 1 95.12 73 ARG B O 1
ATOM 1295 N N . VAL B 1 74 ? -7.328 5.902 -1.874 1 92 74 VAL B N 1
ATOM 1296 C CA . VAL B 1 74 ? -6.75 5.812 -3.211 1 92 74 VAL B CA 1
ATOM 1297 C C . VAL B 1 74 ? -5.836 4.594 -3.295 1 92 74 VAL B C 1
ATOM 1299 O O . VAL B 1 74 ? -5.906 3.82 -4.254 1 92 74 VAL B O 1
ATOM 1302 N N . MET B 1 75 ? -5.043 4.434 -2.318 1 93.75 75 MET B N 1
ATOM 1303 C CA . MET B 1 75 ? -4.152 3.277 -2.271 1 93.75 75 MET B CA 1
ATOM 1304 C C . MET B 1 75 ? -4.953 1.979 -2.248 1 93.75 75 MET B C 1
ATOM 1306 O O . MET B 1 75 ? -4.602 1.017 -2.936 1 93.75 75 MET B O 1
ATOM 1310 N N . GLU B 1 76 ? -6.004 1.931 -1.459 1 94.06 76 GLU B N 1
ATOM 1311 C CA . GLU B 1 76 ? -6.898 0.778 -1.396 1 94.06 76 GLU B CA 1
ATOM 1312 C C . GLU B 1 76 ? -7.48 0.455 -2.77 1 94.06 76 GLU B C 1
ATOM 1314 O O . GLU B 1 76 ? -7.453 -0.698 -3.203 1 94.06 76 GLU B O 1
ATOM 1319 N N . ARG B 1 77 ? -7.98 1.439 -3.41 1 91.88 77 ARG B N 1
ATOM 1320 C CA . ARG B 1 77 ? -8.609 1.255 -4.715 1 91.88 77 ARG B CA 1
ATOM 1321 C C . ARG B 1 77 ? -7.609 0.731 -5.738 1 91.88 77 ARG B C 1
ATOM 1323 O O . ARG B 1 77 ? -7.938 -0.138 -6.547 1 91.88 77 ARG B O 1
ATOM 1330 N N . GLU B 1 78 ? -6.477 1.333 -5.73 1 89.31 78 GLU B N 1
ATOM 1331 C CA . GLU B 1 78 ? -5.445 0.868 -6.656 1 89.31 78 GLU B CA 1
ATOM 1332 C C . GLU B 1 78 ? -5.109 -0.601 -6.414 1 89.31 78 GLU B C 1
ATOM 1334 O O . GLU B 1 78 ? -5 -1.383 -7.359 1 89.31 78 GLU B O 1
ATOM 1339 N N . ALA B 1 79 ? -4.938 -0.967 -5.227 1 91.06 79 ALA B N 1
ATOM 1340 C CA . ALA B 1 79 ? -4.645 -2.352 -4.863 1 91.06 79 ALA B CA 1
ATOM 1341 C C . ALA B 1 79 ? -5.746 -3.291 -5.348 1 91.06 79 ALA B C 1
ATOM 1343 O O . ALA B 1 79 ? -5.469 -4.309 -5.984 1 91.06 79 ALA B O 1
ATOM 1344 N N . LEU B 1 80 ? -6.984 -2.91 -5.062 1 88.44 80 LEU B N 1
ATOM 1345 C CA . LEU B 1 80 ? -8.109 -3.752 -5.445 1 88.44 80 LEU B CA 1
ATOM 1346 C C . LEU B 1 80 ? -8.227 -3.84 -6.965 1 88.44 80 LEU B C 1
ATOM 1348 O O . LEU B 1 80 ? -8.586 -4.891 -7.504 1 88.44 80 LEU B O 1
ATOM 1352 N N . SER B 1 81 ? -8.023 -2.691 -7.562 1 86.38 81 SER B N 1
ATOM 1353 C CA . SER B 1 81 ? -8.094 -2.664 -9.023 1 86.38 81 SER B CA 1
ATOM 1354 C C . SER B 1 81 ? -7.09 -3.633 -9.641 1 86.38 81 SER B C 1
ATOM 1356 O O . SER B 1 81 ? -7.426 -4.367 -10.57 1 86.38 81 SER B O 1
ATOM 1358 N N . ILE B 1 82 ? -5.938 -3.621 -9.172 1 78.56 82 ILE B N 1
ATOM 1359 C CA . ILE B 1 82 ? -4.871 -4.461 -9.703 1 78.56 82 ILE B CA 1
ATOM 1360 C C . ILE B 1 82 ? -5.184 -5.93 -9.414 1 78.56 82 ILE B C 1
ATOM 1362 O O . ILE B 1 82 ? -4.977 -6.793 -10.273 1 78.56 82 ILE B O 1
ATOM 1366 N N . MET B 1 83 ? -5.805 -6.223 -8.258 1 75.38 83 MET B N 1
ATOM 1367 C CA . MET B 1 83 ? -6.168 -7.586 -7.883 1 75.38 83 MET B CA 1
ATOM 1368 C C . MET B 1 83 ? -7.383 -8.055 -8.672 1 75.38 83 MET B C 1
ATOM 1370 O O . MET B 1 83 ? -7.504 -9.242 -8.992 1 75.38 83 MET B O 1
ATOM 1374 N N . GLY B 1 84 ? -8.656 -7.203 -8.641 1 69.62 84 GLY B N 1
ATOM 1375 C CA . GLY B 1 84 ? -9.906 -7.535 -9.305 1 69.62 84 GLY B CA 1
ATOM 1376 C C . GLY B 1 84 ? -9.781 -7.582 -10.82 1 69.62 84 GLY B C 1
ATOM 1377 O O . GLY B 1 84 ? -10.68 -8.07 -11.508 1 69.62 84 GLY B O 1
ATOM 1378 N N . GLU B 1 85 ? -9.148 -6.547 -11.492 1 53.47 85 GLU B N 1
ATOM 1379 C CA . GLU B 1 85 ? -9.125 -6.652 -12.945 1 53.47 85 GLU B CA 1
ATOM 1380 C C . GLU B 1 85 ? -9.164 -8.109 -13.391 1 53.47 85 GLU B C 1
ATOM 1382 O O . GLU B 1 85 ? -9.727 -8.43 -14.445 1 53.47 85 GLU B O 1
ATOM 1387 N N . LYS B 1 86 ? -8.766 -9.078 -12.781 1 46.69 86 LYS B N 1
ATOM 1388 C CA . LYS B 1 86 ? -8.953 -10.344 -13.477 1 46.69 86 LYS B CA 1
ATOM 1389 C C . LYS B 1 86 ? -10.359 -10.898 -13.234 1 46.69 86 LYS B C 1
ATOM 1391 O O . LYS B 1 86 ? -10.766 -11.867 -13.883 1 46.69 86 LYS B O 1
ATOM 1396 N N . LYS B 1 87 ? -11.133 -10.453 -12.125 1 46.09 87 LYS B N 1
ATOM 1397 C CA . LYS B 1 87 ? -12.414 -11.148 -12.094 1 46.09 87 LYS B CA 1
ATOM 1398 C C . LYS B 1 87 ? -13.266 -10.789 -13.312 1 46.09 87 LYS B C 1
ATOM 1400 O O . LYS B 1 87 ? -14.031 -11.617 -13.805 1 46.09 87 LYS B O 1
ATOM 1405 N N . ASP B 1 88 ? -13.359 -9.578 -13.773 1 39.81 88 ASP B N 1
ATOM 1406 C CA . ASP B 1 88 ? -14.289 -9.328 -14.875 1 39.81 88 ASP B CA 1
ATOM 1407 C C . ASP B 1 88 ? -13.734 -9.852 -16.188 1 39.81 88 ASP B C 1
ATOM 1409 O O . ASP B 1 88 ? -14.352 -9.68 -17.25 1 39.81 88 ASP B O 1
ATOM 1413 N N . GLY B 1 89 ? -12.523 -10.258 -16.266 1 35.41 89 GLY B N 1
ATOM 1414 C CA . GLY B 1 89 ? -12.312 -10.844 -17.578 1 35.41 89 GLY B CA 1
ATOM 1415 C C . GLY B 1 89 ? -12.758 -12.289 -17.672 1 35.41 89 GLY B C 1
ATOM 1416 O O . GLY B 1 89 ? -12.898 -12.961 -16.656 1 35.41 89 GLY B O 1
#

Organism: Neisseria cinerea (NCBI:txid483)

Radius of gyration: 21.36 Å; Cα contacts (8 Å, |Δi|>4): 124; chains: 2; bounding box: 48×62×70 Å

Solvent-accessible surface area (backbone atoms only — not comparable to full-atom values): 10821 Å² total; per-residue (Å²): 134,80,83,83,74,75,70,70,76,74,65,55,76,74,60,70,71,60,69,76,62,47,43,57,53,48,51,49,46,33,70,42,53,70,41,60,39,68,54,98,94,27,67,77,44,70,38,63,68,58,44,51,49,49,40,60,75,68,62,59,52,77,89,48,45,63,64,48,47,50,52,46,52,51,54,49,49,52,53,45,47,71,49,44,62,60,68,82,99,139,84,82,81,72,76,70,70,73,74,64,53,75,75,59,70,70,60,67,76,61,48,44,55,53,48,51,50,44,35,72,42,53,72,41,60,39,70,54,99,94,26,66,78,43,70,40,63,70,58,44,52,48,49,39,59,76,69,63,58,53,76,90,50,45,64,62,49,46,50,52,48,51,52,55,49,48,51,52,45,46,70,48,44,61,60,67,84,98

pLDDT: mean 76.05, std 24.99, range [26.52, 98.56]

Secondary structure (DSSP, 8-state):
-------GGG---------S-HHHHHHHHHHHTT-EEEETTEEEEE-HHHHHHHHHHTT--HHHHHHHHHHHHHHHHHHHHHHHTTT--/-------GGG---------S-HHHHHHHHHHHTT-EEEETTEEEEE-HHHHHHHHHHTT--HHHHHHHHHHHHHHHHHHHHHHHTTT--

InterPro domains:
  IPR014915 Bacteriophage TLS, TfmB [PF08809] (5-82)